Protein AF-A0A1R1LZ04-F1 (afdb_monomer_lite)

Foldseek 3Di:
DVVVVVVVVVVVVVVVVVVVVVVVVVVVVVVPQQPVLVVDVVLVVCCVVPVPVSCVPCVVVSVVVVVVCVVPVPPPDD

Secondary structure (DSSP, 8-state):
-HHHHHHHHHHHHHHHHHHHHHHHHHHHHTS---HHHHH-HHHHHHHHH-HHHHHHHHHHHHHHHHHHHHH-TTSS--

Radius of gyration: 20.96 Å; chains: 1; bounding box: 39×22×60 Å

pLDDT: mean 74.29, std 11.04, range [36.59, 90.62]

Sequence (78 aa):
MDAEYSEWVIIGLGLMSLITVLYQYLRSRKRKIPLSAQNDVKAKRLWQCDPQAYQRKFGDIDRQLQANLEKNPKDEGT

Structure (mmCIF, N/CA/C/O backbone):
data_AF-A0A1R1LZ04-F1
#
_entry.id   AF-A0A1R1LZ04-F1
#
loop_
_atom_site.group_PDB
_atom_site.id
_atom_site.type_symbol
_atom_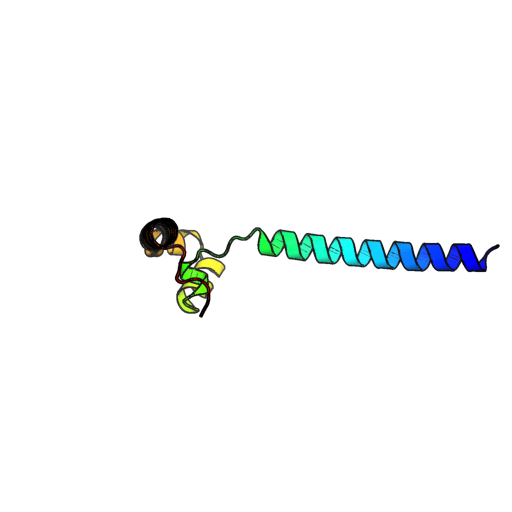site.label_atom_id
_atom_site.label_alt_id
_atom_site.label_comp_id
_atom_site.label_asym_id
_atom_site.label_entity_id
_atom_site.label_seq_id
_atom_site.pdbx_PDB_ins_code
_atom_site.Cartn_x
_atom_site.Cartn_y
_atom_site.Cartn_z
_atom_site.occupancy
_atom_site.B_iso_or_equiv
_atom_site.auth_seq_id
_atom_site.auth_comp_id
_atom_site.auth_asym_id
_atom_site.auth_atom_id
_atom_site.pdbx_PDB_model_num
ATOM 1 N N . MET A 1 1 ? 24.273 8.992 -38.394 1.00 54.53 1 MET A N 1
ATOM 2 C CA . MET A 1 1 ? 23.294 9.740 -37.576 1.00 54.53 1 MET A CA 1
ATOM 3 C C . MET A 1 1 ? 22.148 8.854 -37.084 1.00 54.53 1 MET A C 1
ATOM 5 O O . MET A 1 1 ? 21.552 9.188 -36.073 1.00 54.53 1 MET A O 1
ATOM 9 N N . ASP A 1 2 ? 21.873 7.706 -37.717 1.00 62.09 2 ASP A N 1
ATOM 10 C CA . ASP A 1 2 ? 20.747 6.833 -37.328 1.00 62.09 2 ASP A CA 1
ATOM 11 C C . ASP A 1 2 ? 20.987 6.017 -36.042 1.00 62.09 2 ASP A C 1
ATOM 13 O O . ASP A 1 2 ? 20.050 5.750 -35.291 1.00 62.09 2 ASP A O 1
ATOM 17 N N . ALA A 1 3 ? 22.246 5.665 -35.749 1.00 67.00 3 ALA A N 1
ATOM 18 C CA . ALA A 1 3 ? 22.606 4.892 -34.556 1.00 67.00 3 ALA A CA 1
ATOM 19 C C . ALA A 1 3 ? 22.373 5.677 -33.251 1.00 67.00 3 ALA A C 1
ATOM 21 O O . ALA A 1 3 ? 21.706 5.168 -32.353 1.00 67.00 3 ALA A O 1
ATOM 22 N N . GLU A 1 4 ? 22.823 6.935 -33.175 1.00 72.25 4 GLU A N 1
ATOM 23 C CA . GLU A 1 4 ? 22.569 7.806 -32.014 1.00 72.25 4 GLU A CA 1
ATOM 24 C C . GLU A 1 4 ? 21.070 7.997 -31.776 1.00 72.25 4 GLU A C 1
ATOM 26 O O . GLU A 1 4 ? 20.600 7.907 -30.646 1.00 72.25 4 GLU A O 1
ATOM 31 N N . TYR A 1 5 ? 20.289 8.206 -32.840 1.00 80.44 5 TYR A N 1
ATOM 32 C CA . TYR A 1 5 ? 18.844 8.398 -32.712 1.00 80.44 5 TYR A CA 1
ATOM 33 C C . TYR A 1 5 ? 18.150 7.157 -32.139 1.00 80.44 5 TYR A C 1
ATOM 35 O O . TYR A 1 5 ? 17.266 7.272 -31.289 1.00 80.44 5 TYR A O 1
ATOM 43 N N . SER A 1 6 ? 18.576 5.965 -32.565 1.00 78.38 6 SER A N 1
ATOM 44 C CA . SER A 1 6 ? 18.040 4.705 -32.046 1.00 78.38 6 SER A CA 1
ATOM 45 C C . SER A 1 6 ? 18.344 4.503 -30.556 1.00 78.38 6 SER A C 1
ATOM 47 O O . SER A 1 6 ? 17.479 4.045 -29.810 1.00 78.38 6 SER A O 1
ATOM 49 N N . GLU A 1 7 ? 19.523 4.928 -30.096 1.00 82.81 7 GLU A N 1
ATOM 50 C CA . GLU A 1 7 ? 19.938 4.840 -28.695 1.00 82.81 7 GLU A CA 1
ATOM 51 C C . GLU A 1 7 ? 19.090 5.755 -27.799 1.00 82.81 7 GLU A C 1
ATOM 53 O O . GLU A 1 7 ? 18.545 5.313 -26.784 1.00 82.81 7 GLU A O 1
ATOM 58 N N . TRP A 1 8 ? 18.861 6.999 -28.228 1.00 88.00 8 TRP A N 1
ATOM 59 C CA . TRP A 1 8 ? 17.985 7.936 -27.518 1.00 88.00 8 TRP A CA 1
ATOM 60 C C . TRP A 1 8 ? 16.530 7.461 -27.454 1.00 88.00 8 TRP A C 1
ATOM 62 O O . TRP A 1 8 ? 15.872 7.635 -26.425 1.00 88.00 8 TRP A O 1
ATOM 72 N N . VAL A 1 9 ? 16.025 6.820 -28.512 1.00 88.06 9 VAL A N 1
ATOM 73 C CA . VAL A 1 9 ? 14.673 6.236 -28.522 1.00 88.06 9 VAL A CA 1
ATOM 74 C C . VAL A 1 9 ? 14.566 5.084 -27.522 1.00 88.06 9 VAL A C 1
ATOM 76 O O . VAL A 1 9 ? 13.595 5.030 -26.765 1.00 88.06 9 VAL A O 1
ATOM 79 N N . ILE A 1 10 ? 15.565 4.199 -27.458 1.00 87.69 10 ILE A N 1
ATOM 80 C CA . ILE A 1 10 ? 15.593 3.086 -26.497 1.00 87.69 10 ILE A CA 1
ATOM 81 C C . ILE A 1 10 ? 15.629 3.612 -25.056 1.00 87.69 10 ILE A C 1
ATOM 83 O O . ILE A 1 10 ? 14.854 3.153 -24.211 1.00 87.69 10 ILE A O 1
ATOM 87 N N . ILE A 1 11 ? 16.465 4.616 -24.779 1.00 89.62 11 ILE A N 1
ATOM 88 C CA . ILE A 1 11 ? 16.559 5.251 -23.457 1.00 89.62 11 ILE A CA 1
ATOM 89 C C . ILE A 1 11 ? 15.231 5.922 -23.076 1.00 89.62 11 ILE A C 1
ATOM 91 O O . ILE A 1 11 ? 14.746 5.746 -21.956 1.00 89.62 11 ILE A O 1
ATOM 95 N N . GLY A 1 12 ? 14.602 6.644 -24.008 1.00 90.62 12 GLY A N 1
ATOM 96 C CA . GLY A 1 12 ? 13.306 7.287 -23.785 1.00 90.62 12 GLY A CA 1
ATOM 97 C C . GLY A 1 12 ? 12.189 6.288 -23.468 1.00 90.62 12 GLY A C 1
ATOM 98 O O . GLY A 1 12 ? 11.382 6.515 -22.563 1.00 90.62 12 GLY A O 1
ATOM 99 N N . LEU A 1 13 ? 12.173 5.145 -24.157 1.00 87.81 13 LEU A N 1
ATOM 100 C CA . LEU A 1 13 ? 11.192 4.081 -23.937 1.00 87.81 13 LEU A CA 1
ATOM 101 C C . LEU A 1 13 ? 11.411 3.389 -22.579 1.00 87.81 13 LEU A C 1
ATOM 103 O O . LEU A 1 13 ? 10.450 3.135 -21.847 1.00 87.81 13 LEU A O 1
ATOM 107 N N . GLY A 1 14 ? 12.673 3.176 -22.191 1.00 88.38 14 GLY A N 1
ATOM 108 C CA . GLY A 1 14 ? 13.043 2.685 -20.862 1.00 88.38 14 GLY A CA 1
ATOM 109 C C . GLY A 1 14 ? 12.597 3.623 -19.736 1.00 88.38 14 GLY A C 1
ATOM 110 O O . GLY A 1 14 ? 11.984 3.178 -18.762 1.00 88.38 14 GLY A O 1
ATOM 111 N N . LEU A 1 15 ? 12.824 4.931 -19.894 1.00 90.62 15 LEU A N 1
ATOM 112 C CA . LEU A 1 15 ? 12.374 5.951 -18.940 1.00 90.62 15 LEU A CA 1
ATOM 113 C C . LEU A 1 15 ? 10.848 5.992 -18.816 1.00 90.62 15 LEU A C 1
ATOM 115 O O . LEU A 1 15 ? 10.330 6.039 -17.702 1.00 90.62 15 LEU A O 1
ATOM 119 N N . MET A 1 16 ? 10.113 5.920 -19.928 1.00 89.06 16 MET A N 1
ATOM 120 C CA . MET A 1 16 ? 8.647 5.883 -19.896 1.00 89.06 16 MET A CA 1
ATOM 121 C C . MET A 1 16 ? 8.112 4.643 -19.174 1.00 89.06 16 MET A C 1
ATOM 123 O O . MET A 1 16 ? 7.208 4.756 -18.342 1.00 89.06 16 MET A O 1
ATOM 127 N N . SER A 1 17 ? 8.705 3.471 -19.417 1.00 88.81 17 SER A N 1
ATOM 128 C CA . SER A 1 17 ? 8.374 2.248 -18.676 1.00 88.81 17 SER A CA 1
ATOM 129 C C . SER A 1 17 ? 8.599 2.438 -17.170 1.00 88.81 17 SER A C 1
ATOM 131 O O . SER A 1 17 ? 7.687 2.214 -16.369 1.00 88.81 17 SER A O 1
ATOM 133 N N . LEU A 1 18 ? 9.755 2.982 -16.777 1.00 89.94 18 LEU A N 1
ATOM 134 C CA . LEU A 1 18 ? 10.064 3.275 -15.377 1.00 89.94 18 LEU A CA 1
ATOM 135 C C . LEU A 1 18 ? 9.039 4.231 -14.747 1.00 89.94 18 LEU A C 1
ATOM 137 O O . LEU A 1 18 ? 8.565 3.980 -13.640 1.00 89.94 18 LEU A O 1
ATOM 141 N N . ILE A 1 19 ? 8.653 5.297 -15.454 1.00 88.19 19 ILE A N 1
ATOM 142 C CA . ILE A 1 19 ? 7.664 6.276 -14.982 1.00 88.19 19 ILE A CA 1
ATOM 143 C C . ILE A 1 19 ? 6.304 5.610 -14.752 1.00 88.19 19 ILE A C 1
ATOM 145 O O . ILE A 1 19 ? 5.668 5.868 -13.729 1.00 88.19 19 ILE A O 1
ATOM 149 N N . THR A 1 20 ? 5.855 4.727 -15.649 1.00 86.50 20 THR A N 1
ATOM 150 C CA . THR A 1 20 ? 4.569 4.028 -15.472 1.00 86.50 20 THR A CA 1
ATOM 151 C C . THR A 1 20 ? 4.568 3.103 -14.254 1.00 86.50 20 THR A C 1
ATOM 153 O O . THR A 1 20 ? 3.600 3.098 -13.487 1.00 86.50 20 THR A O 1
ATOM 156 N N . VAL A 1 21 ? 5.663 2.373 -14.022 1.00 84.69 21 VAL A N 1
ATOM 157 C CA . VAL A 1 21 ? 5.832 1.514 -12.841 1.00 84.69 21 VAL A CA 1
ATOM 158 C C . VAL A 1 21 ? 5.913 2.358 -11.569 1.00 84.69 21 VAL A C 1
ATOM 160 O O . VAL A 1 21 ? 5.227 2.069 -10.586 1.00 84.69 21 VAL A O 1
ATOM 163 N N . LEU A 1 22 ? 6.683 3.446 -11.596 1.00 86.44 22 LEU A N 1
ATOM 164 C CA . LEU A 1 22 ? 6.830 4.368 -10.473 1.00 86.44 22 LEU A CA 1
ATOM 165 C C . LEU A 1 22 ? 5.495 5.030 -10.111 1.00 86.44 22 LEU A C 1
ATOM 167 O O . LEU A 1 22 ? 5.162 5.149 -8.931 1.00 86.44 22 LEU A O 1
ATOM 171 N N . TYR A 1 23 ? 4.691 5.405 -11.108 1.00 84.38 23 TYR A N 1
ATOM 172 C CA . TYR A 1 23 ? 3.356 5.958 -10.900 1.00 84.38 23 TYR A CA 1
ATOM 173 C C . TYR A 1 23 ? 2.404 4.938 -10.264 1.00 84.38 23 TYR A C 1
ATOM 175 O O . TYR A 1 23 ? 1.704 5.268 -9.303 1.00 84.38 23 TYR A O 1
ATOM 183 N N . GLN A 1 24 ? 2.392 3.689 -10.742 1.00 78.69 24 GLN A N 1
ATOM 184 C CA . GLN A 1 24 ? 1.592 2.619 -10.137 1.00 78.69 24 GLN A CA 1
ATOM 185 C C . GLN A 1 24 ? 2.027 2.323 -8.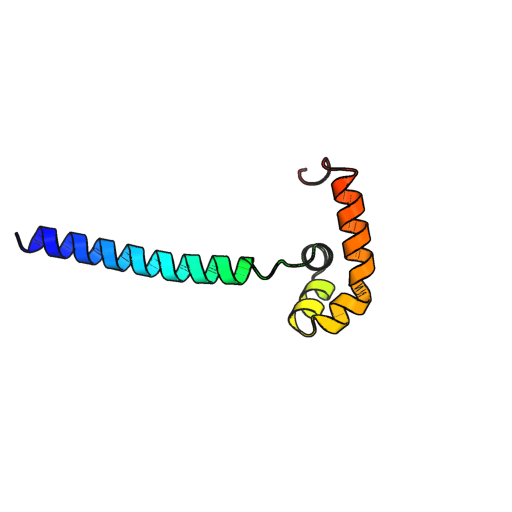698 1.00 78.69 24 GLN A C 1
ATOM 187 O O . GLN A 1 24 ? 1.180 2.194 -7.812 1.00 78.69 24 GLN A O 1
ATOM 192 N N . TYR A 1 25 ? 3.334 2.293 -8.439 1.00 76.81 25 TYR A N 1
ATOM 193 C CA . TYR A 1 25 ? 3.884 2.111 -7.100 1.00 76.81 25 TYR A CA 1
ATOM 194 C C . TYR A 1 25 ? 3.480 3.254 -6.161 1.00 76.81 25 TYR A C 1
ATOM 196 O O . TYR A 1 25 ? 2.962 3.010 -5.072 1.00 76.81 25 TYR A O 1
ATOM 204 N N . LEU A 1 26 ? 3.619 4.508 -6.603 1.00 73.88 26 LEU A N 1
ATOM 205 C CA . LEU A 1 26 ? 3.172 5.682 -5.851 1.00 73.88 26 LEU A CA 1
ATOM 206 C C . LEU A 1 26 ? 1.659 5.657 -5.605 1.00 73.88 26 LEU A C 1
ATOM 208 O O . LEU A 1 26 ? 1.212 5.990 -4.507 1.00 73.88 26 LEU A O 1
ATOM 212 N N . ARG A 1 27 ? 0.856 5.229 -6.585 1.00 72.19 27 ARG A N 1
ATOM 213 C CA . ARG A 1 27 ? -0.598 5.093 -6.429 1.00 72.19 27 ARG A CA 1
ATOM 214 C C . ARG A 1 27 ? -0.978 3.999 -5.430 1.00 72.19 27 ARG A C 1
ATOM 216 O O . ARG A 1 27 ? -1.872 4.225 -4.616 1.00 72.19 27 ARG A O 1
ATOM 223 N N . SER A 1 28 ? -0.285 2.864 -5.432 1.00 65.56 28 SER A N 1
ATOM 224 C CA . SER A 1 28 ? -0.456 1.820 -4.413 1.00 65.56 28 SER A CA 1
ATOM 225 C C . SER A 1 28 ? -0.010 2.296 -3.032 1.00 65.56 28 SER A C 1
ATOM 227 O O . SER A 1 28 ? -0.706 2.050 -2.052 1.00 65.56 28 SER A O 1
ATOM 229 N N . ARG A 1 29 ? 1.079 3.069 -2.947 1.00 59.78 29 ARG A N 1
ATOM 230 C CA . ARG A 1 29 ? 1.582 3.646 -1.691 1.00 59.78 29 ARG A CA 1
ATOM 231 C C . ARG A 1 29 ? 0.658 4.725 -1.115 1.00 59.78 29 ARG A C 1
ATOM 233 O O . ARG A 1 29 ? 0.582 4.879 0.099 1.00 59.78 29 ARG A O 1
ATOM 240 N N . LYS A 1 30 ? -0.091 5.442 -1.965 1.00 55.78 30 LYS A N 1
ATOM 241 C CA . LYS A 1 30 ? -1.141 6.386 -1.536 1.00 55.78 30 LYS A CA 1
ATOM 242 C C . LYS A 1 30 ? -2.344 5.705 -0.883 1.00 55.78 30 LYS A C 1
ATOM 244 O O . LYS A 1 30 ? -3.109 6.394 -0.209 1.00 55.78 30 LYS A O 1
ATOM 249 N N . ARG A 1 31 ? -2.503 4.379 -0.998 1.00 59.06 31 ARG A N 1
ATOM 250 C CA . ARG A 1 31 ? -3.360 3.631 -0.070 1.00 59.06 31 ARG A CA 1
ATOM 251 C C . ARG A 1 31 ? -2.614 3.546 1.263 1.00 59.06 31 ARG A C 1
ATOM 253 O O . ARG A 1 31 ? -1.997 2.530 1.559 1.00 59.06 31 ARG A O 1
ATOM 260 N N . LYS A 1 32 ? -2.608 4.657 2.013 1.00 59.03 32 LYS A N 1
ATOM 261 C CA . LYS A 1 32 ? -2.049 4.743 3.368 1.00 59.03 32 LYS A CA 1
ATOM 262 C C . LYS A 1 32 ? -2.581 3.557 4.164 1.00 59.03 32 LYS A C 1
ATOM 264 O O . LYS A 1 32 ? -3.771 3.507 4.463 1.00 59.03 32 LYS A O 1
ATOM 269 N N . ILE A 1 33 ? -1.707 2.597 4.443 1.00 61.19 33 ILE A N 1
ATOM 270 C CA . ILE A 1 33 ? -2.039 1.477 5.310 1.00 61.19 33 ILE A CA 1
ATOM 271 C C . ILE A 1 33 ? -2.112 2.073 6.722 1.00 61.19 33 ILE A C 1
ATOM 273 O O . ILE A 1 33 ? -1.115 2.651 7.167 1.00 61.19 33 ILE A O 1
ATOM 277 N N . PRO A 1 34 ? -3.270 2.012 7.399 1.00 62.06 34 PRO A N 1
ATOM 278 C CA . PRO A 1 34 ? -3.400 2.519 8.763 1.00 62.06 34 PRO A CA 1
ATOM 279 C C . PRO A 1 34 ? -2.385 1.818 9.673 1.00 62.06 34 PRO A C 1
ATOM 281 O O . PRO A 1 34 ? -2.064 0.650 9.440 1.00 62.06 34 PRO A O 1
ATOM 284 N N . LEU A 1 35 ? -1.828 2.520 10.665 1.00 62.00 35 LEU A N 1
ATOM 285 C CA . LEU A 1 35 ? -0.720 1.995 11.477 1.00 62.00 35 LEU A CA 1
ATOM 286 C C . LEU A 1 35 ? -1.087 0.661 12.139 1.00 62.00 35 LEU A C 1
ATOM 288 O O . LEU A 1 35 ? -0.286 -0.274 12.156 1.00 62.00 35 LEU A O 1
ATOM 292 N N . SER A 1 36 ? -2.338 0.517 12.573 1.00 60.94 36 SER A N 1
ATOM 293 C CA . SER A 1 36 ? -2.818 -0.729 13.176 1.00 60.94 36 SER A CA 1
ATOM 294 C C . SER A 1 36 ? -2.849 -1.900 12.171 1.00 60.94 36 SER A C 1
ATOM 296 O O . SER A 1 36 ? -2.728 -3.057 12.559 1.00 60.94 36 SER A O 1
ATOM 298 N N . ALA A 1 37 ? -2.965 -1.627 10.864 1.00 59.66 37 ALA A N 1
ATOM 299 C CA . ALA A 1 37 ? -2.861 -2.619 9.784 1.00 59.66 37 ALA A CA 1
ATOM 300 C C . ALA A 1 37 ? -1.417 -2.873 9.312 1.00 59.66 37 ALA A C 1
ATOM 302 O O . ALA A 1 37 ? -1.185 -3.793 8.528 1.00 59.66 37 ALA A O 1
ATOM 303 N N . GLN A 1 38 ? -0.448 -2.071 9.755 1.00 64.94 38 GLN A N 1
ATOM 304 C CA . GLN A 1 38 ? 0.971 -2.358 9.540 1.00 64.94 38 GLN A CA 1
ATOM 305 C C . GLN A 1 38 ? 1.486 -3.354 10.586 1.00 64.94 38 GLN A C 1
ATOM 307 O O . GLN A 1 38 ? 2.273 -4.230 10.238 1.00 64.94 38 GLN A O 1
ATOM 312 N N . ASN A 1 39 ? 0.976 -3.268 11.821 1.00 67.75 39 ASN A N 1
ATOM 313 C CA . ASN A 1 39 ? 1.445 -4.079 12.948 1.00 67.75 39 ASN A CA 1
ATOM 314 C C . ASN A 1 39 ? 0.759 -5.458 13.078 1.00 67.75 39 ASN A C 1
ATOM 316 O O . ASN A 1 39 ? 1.344 -6.378 13.640 1.00 67.75 39 ASN A O 1
ATOM 320 N N . ASP A 1 40 ? -0.461 -5.634 12.549 1.00 74.50 40 ASP A N 1
ATOM 321 C CA . ASP A 1 40 ? -1.199 -6.909 12.610 1.00 74.50 40 ASP A CA 1
ATOM 322 C C . ASP A 1 40 ? -1.697 -7.361 11.222 1.00 74.50 40 ASP A C 1
ATOM 324 O O . ASP A 1 40 ? -2.411 -6.649 10.507 1.00 74.50 40 ASP A O 1
ATOM 328 N N . VAL A 1 41 ? -1.364 -8.603 10.850 1.00 73.56 41 VAL A N 1
ATOM 329 C CA . VAL A 1 41 ? -1.783 -9.260 9.601 1.00 73.56 41 VAL A CA 1
ATOM 330 C C . VAL A 1 41 ? -3.308 -9.404 9.514 1.00 73.56 41 VAL A C 1
ATOM 332 O O . VAL A 1 41 ? -3.874 -9.287 8.423 1.00 73.56 41 VAL A O 1
ATOM 335 N N . LYS A 1 42 ? -4.008 -9.626 10.635 1.00 78.81 42 LYS A N 1
ATOM 336 C CA . LYS A 1 42 ? -5.479 -9.730 10.670 1.00 78.81 42 LYS A CA 1
ATOM 337 C C . LYS A 1 42 ? -6.131 -8.381 10.401 1.00 78.81 42 LYS A C 1
ATOM 339 O O . LYS A 1 42 ? -7.059 -8.299 9.596 1.00 78.81 42 LYS A O 1
ATOM 344 N N . ALA A 1 43 ? -5.608 -7.333 11.029 1.00 71.06 43 ALA A N 1
ATOM 345 C CA . ALA A 1 43 ?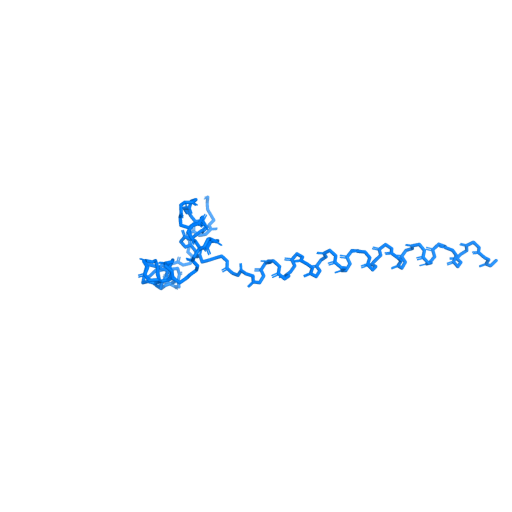 -6.029 -5.954 10.821 1.00 71.06 43 ALA A CA 1
ATOM 346 C C . ALA A 1 43 ? -5.783 -5.524 9.360 1.00 71.06 43 ALA A C 1
ATOM 348 O O . ALA A 1 43 ? -6.670 -4.954 8.723 1.00 71.06 43 ALA A O 1
ATOM 349 N N . LYS A 1 44 ? -4.637 -5.914 8.783 1.00 74.12 44 LYS A N 1
ATOM 350 C CA . LYS A 1 44 ? -4.310 -5.723 7.361 1.00 74.12 44 LYS A CA 1
ATOM 351 C C . LYS A 1 44 ? -5.296 -6.405 6.423 1.00 74.12 44 LYS A C 1
ATOM 353 O O . LYS A 1 44 ? -5.790 -5.780 5.487 1.00 74.12 44 LYS A O 1
ATOM 358 N N . ARG A 1 45 ? -5.597 -7.680 6.673 1.00 77.06 45 ARG A N 1
ATOM 359 C CA . ARG A 1 45 ? -6.528 -8.460 5.848 1.00 77.06 45 ARG A CA 1
ATOM 360 C C . ARG A 1 45 ? -7.941 -7.890 5.922 1.00 77.06 45 ARG A C 1
ATOM 362 O O . ARG A 1 45 ? -8.606 -7.781 4.899 1.00 77.06 45 ARG A O 1
ATOM 369 N N . LEU A 1 46 ? -8.372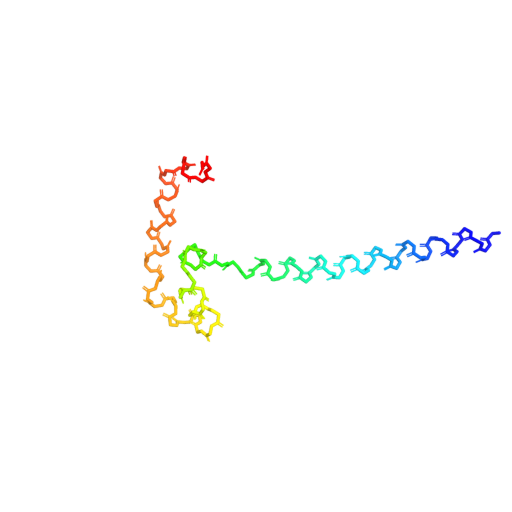 -7.477 7.115 1.00 78.50 46 LEU A N 1
ATOM 370 C CA . LEU A 1 46 ? -9.670 -6.842 7.311 1.00 78.50 46 LEU A CA 1
ATOM 371 C C . LEU A 1 46 ? -9.757 -5.506 6.568 1.00 78.50 46 LEU A C 1
ATOM 373 O O . LEU A 1 46 ? -10.738 -5.284 5.880 1.00 78.50 46 LEU A O 1
ATOM 377 N N . TRP A 1 47 ? -8.725 -4.662 6.628 1.00 74.94 47 TRP A N 1
ATOM 378 C CA . TRP A 1 47 ? -8.687 -3.400 5.881 1.00 74.94 47 TRP A CA 1
ATOM 379 C C . TRP A 1 47 ? -8.723 -3.601 4.358 1.00 74.94 47 TRP A C 1
ATOM 381 O O . TRP A 1 47 ? -9.347 -2.820 3.643 1.00 74.94 47 TRP A O 1
ATOM 391 N N . GLN A 1 48 ? -8.074 -4.658 3.860 1.00 73.50 48 GLN A N 1
ATOM 392 C CA . GLN A 1 48 ? -8.081 -5.004 2.437 1.00 73.50 48 GLN A CA 1
ATOM 393 C C . GLN A 1 48 ? -9.435 -5.542 1.956 1.00 73.50 48 GLN A C 1
ATOM 395 O O . GLN A 1 48 ? -9.829 -5.236 0.832 1.00 73.50 48 GLN A O 1
ATOM 400 N N . CYS A 1 49 ? -10.130 -6.338 2.776 1.00 80.00 49 CYS A N 1
ATOM 401 C CA . CYS A 1 49 ? -11.427 -6.923 2.423 1.00 80.00 49 CYS A CA 1
ATOM 402 C C . CYS A 1 49 ? -12.605 -5.972 2.684 1.00 80.00 49 CYS A C 1
ATOM 404 O O . CYS A 1 49 ? -13.508 -5.885 1.859 1.00 80.00 49 CYS A O 1
ATOM 406 N N . ASP A 1 50 ? -12.604 -5.281 3.825 1.00 81.25 50 ASP A N 1
ATOM 407 C CA . ASP A 1 50 ? -13.663 -4.368 4.255 1.00 81.25 50 ASP A CA 1
ATOM 408 C C . ASP A 1 50 ? -13.082 -3.166 5.035 1.00 81.25 50 ASP A C 1
ATOM 410 O O . ASP A 1 50 ? -12.927 -3.201 6.267 1.00 81.25 50 ASP A O 1
ATOM 414 N N . PRO A 1 51 ? -12.780 -2.060 4.333 1.00 74.62 51 PRO A N 1
ATOM 415 C CA . PRO A 1 51 ? -12.250 -0.861 4.967 1.00 74.62 51 PRO A CA 1
ATOM 416 C C . PRO A 1 51 ? -13.252 -0.191 5.925 1.00 74.62 51 PRO A C 1
ATOM 418 O O . PRO A 1 51 ? -12.822 0.462 6.877 1.00 74.62 51 PRO A O 1
ATOM 421 N N . GLN A 1 52 ? -14.568 -0.367 5.742 1.00 79.56 52 GLN A N 1
ATOM 422 C CA . GLN A 1 52 ? -15.568 0.204 6.654 1.00 79.56 52 GLN A CA 1
ATOM 423 C C . GLN A 1 52 ? -15.624 -0.559 7.979 1.00 79.56 52 GLN A C 1
ATOM 425 O O . GLN A 1 52 ? -15.644 0.063 9.046 1.00 79.56 52 GLN A O 1
ATOM 430 N N . ALA A 1 53 ? -15.623 -1.894 7.941 1.00 79.44 53 ALA A N 1
ATOM 431 C CA . ALA A 1 53 ? -15.577 -2.707 9.157 1.00 79.44 53 ALA A CA 1
ATOM 432 C C . ALA A 1 53 ? -14.269 -2.497 9.927 1.00 79.44 53 ALA A C 1
ATOM 434 O O . ALA A 1 53 ? -14.281 -2.433 11.161 1.00 79.44 53 ALA A O 1
ATOM 435 N N . TYR A 1 54 ? -13.157 -2.330 9.206 1.00 78.19 54 TYR A N 1
ATOM 436 C CA . TYR A 1 54 ? -11.885 -1.947 9.802 1.00 78.19 54 TYR A CA 1
ATOM 437 C C . TYR A 1 54 ? -11.992 -0.615 10.553 1.00 78.19 54 TYR A C 1
ATOM 439 O O . TYR A 1 54 ? -11.638 -0.549 11.728 1.00 78.19 54 TYR A O 1
ATOM 447 N N . GLN A 1 55 ? -12.538 0.428 9.921 1.00 78.56 55 GLN A N 1
ATOM 448 C CA . GLN A 1 55 ? -12.627 1.753 10.537 1.00 78.56 55 GLN A CA 1
ATOM 449 C C . GLN A 1 55 ? -13.538 1.781 11.773 1.00 78.56 55 GLN A C 1
ATOM 451 O O . GLN A 1 55 ? -13.242 2.497 12.724 1.00 78.56 55 GLN A O 1
ATOM 456 N N . ARG A 1 56 ? -14.594 0.957 11.817 1.00 81.44 56 ARG A N 1
ATOM 457 C CA . ARG A 1 56 ? -15.457 0.818 13.006 1.00 81.44 56 ARG A CA 1
ATOM 458 C C . ARG A 1 56 ? -14.757 0.155 14.191 1.00 81.44 56 ARG A C 1
ATOM 460 O O . ARG A 1 56 ? -15.015 0.534 15.324 1.00 81.44 56 ARG A O 1
ATOM 467 N N . LYS A 1 57 ? -13.920 -0.858 13.942 1.00 77.19 57 LYS A N 1
ATOM 468 C CA . LYS A 1 57 ? -13.250 -1.617 15.014 1.00 77.19 57 LYS A CA 1
ATOM 469 C C . LYS A 1 57 ? -11.928 -1.003 15.455 1.00 77.19 57 LYS A C 1
ATOM 471 O O . LYS A 1 57 ? -11.610 -1.033 16.635 1.00 77.19 57 LYS A O 1
ATOM 476 N N . PHE A 1 58 ? -11.157 -0.488 14.505 1.00 74.56 58 PHE A N 1
ATOM 477 C CA . PHE A 1 58 ? -9.782 -0.046 14.726 1.00 74.56 58 PHE A CA 1
ATOM 478 C C . PHE A 1 58 ? -9.598 1.463 14.558 1.00 74.56 58 PHE A C 1
ATOM 480 O O . PHE A 1 58 ? -8.519 1.957 14.854 1.00 74.56 58 PHE A O 1
ATOM 487 N N . GLY A 1 59 ? -10.617 2.223 14.141 1.00 76.19 59 GLY A N 1
ATOM 488 C CA . GLY A 1 59 ? -10.490 3.672 13.927 1.00 76.19 59 GLY A CA 1
ATOM 489 C C . GLY A 1 59 ? -10.191 4.476 15.197 1.00 76.19 59 GLY A C 1
ATOM 490 O O . GLY A 1 59 ? -9.500 5.491 15.130 1.00 76.19 59 GLY A O 1
ATOM 491 N N . ASP A 1 60 ? -10.667 4.023 16.357 1.00 79.25 60 ASP A N 1
ATOM 492 C CA . ASP A 1 60 ? -10.361 4.668 17.642 1.00 79.25 60 ASP A CA 1
ATOM 493 C C . ASP A 1 60 ? -8.966 4.290 18.148 1.00 79.25 60 ASP A C 1
ATOM 495 O O . ASP A 1 60 ? -8.249 5.138 18.679 1.00 79.25 60 ASP A O 1
ATOM 499 N N . ILE A 1 61 ? -8.545 3.047 17.896 1.00 79.62 61 ILE A N 1
ATOM 500 C CA . ILE A 1 61 ? -7.197 2.556 18.204 1.00 79.62 61 ILE A CA 1
ATOM 501 C C . ILE A 1 61 ? -6.166 3.294 17.345 1.00 79.62 61 ILE A C 1
ATOM 503 O O . ILE A 1 61 ? -5.173 3.777 17.876 1.00 79.62 61 ILE A O 1
ATOM 507 N N . ASP A 1 62 ? -6.423 3.461 16.044 1.00 78.00 62 ASP A N 1
ATOM 508 C CA . ASP A 1 62 ? -5.514 4.160 15.128 1.00 78.00 62 ASP A CA 1
ATOM 509 C C . ASP A 1 62 ? -5.375 5.646 15.500 1.00 78.00 62 ASP A C 1
ATOM 511 O O . ASP A 1 62 ? -4.275 6.193 15.442 1.00 78.00 62 ASP A O 1
ATOM 515 N N . ARG A 1 63 ? -6.459 6.288 15.970 1.00 78.25 63 ARG A N 1
ATOM 516 C CA . ARG A 1 63 ? -6.421 7.662 16.506 1.00 78.25 63 ARG A CA 1
ATOM 517 C C . ARG A 1 63 ? -5.607 7.770 17.795 1.00 78.25 63 ARG A C 1
ATOM 519 O O . ARG A 1 63 ? -4.819 8.701 17.930 1.00 78.25 63 ARG A O 1
ATOM 526 N N . GLN A 1 64 ? -5.769 6.833 18.728 1.00 79.62 64 GLN A N 1
ATOM 527 C CA . GLN A 1 64 ? -4.962 6.807 19.952 1.00 79.62 64 GLN A CA 1
ATOM 528 C C . GLN A 1 64 ? -3.487 6.528 19.655 1.00 79.62 64 GLN A C 1
ATOM 530 O O . GLN A 1 64 ? -2.611 7.138 20.263 1.00 79.62 64 GLN A O 1
ATOM 535 N N . LEU A 1 65 ? -3.201 5.633 18.711 1.00 76.81 65 LEU A N 1
ATOM 536 C CA . LEU A 1 65 ? -1.839 5.293 18.319 1.00 76.81 65 LEU A CA 1
ATOM 537 C C . LEU A 1 65 ? -1.141 6.492 17.665 1.00 76.81 65 LEU A C 1
ATOM 539 O O . LEU A 1 65 ? -0.029 6.825 18.060 1.00 76.81 65 LEU A O 1
ATOM 543 N N . GLN A 1 66 ? -1.822 7.200 16.756 1.00 76.38 66 GLN A N 1
ATOM 544 C CA . GLN A 1 66 ? -1.320 8.450 16.170 1.00 76.38 66 GLN A CA 1
ATOM 545 C C . GLN A 1 66 ? -1.032 9.509 17.242 1.00 76.38 66 GLN A C 1
ATOM 547 O O . GLN A 1 66 ? 0.056 10.076 17.256 1.00 76.38 66 GLN A O 1
ATOM 552 N N . ALA A 1 67 ? -1.949 9.710 18.194 1.00 80.31 67 ALA A N 1
ATOM 553 C CA . ALA A 1 67 ? -1.743 10.653 19.294 1.00 80.31 67 ALA A CA 1
ATOM 554 C C . ALA A 1 67 ? -0.559 10.266 20.205 1.00 80.31 67 ALA A C 1
ATOM 556 O O . ALA A 1 67 ? 0.144 11.134 20.720 1.00 80.31 67 ALA A O 1
ATOM 557 N N . ASN A 1 68 ? -0.313 8.966 20.405 1.00 77.94 68 AS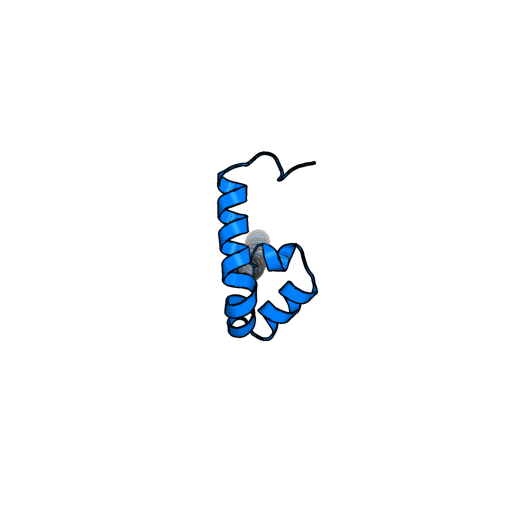N A N 1
ATOM 558 C CA . AS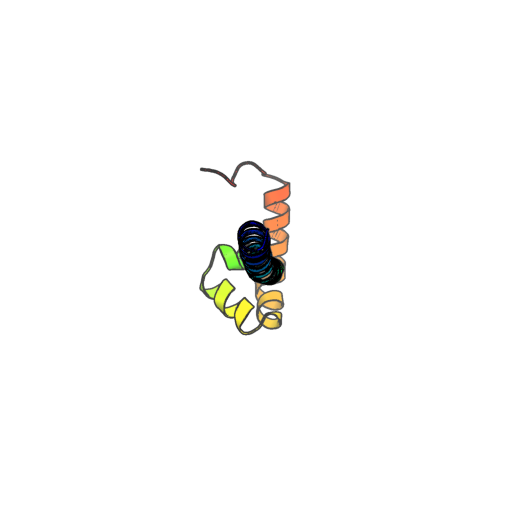N A 1 68 ? 0.841 8.485 21.166 1.00 77.94 68 ASN A CA 1
ATOM 559 C C . ASN A 1 68 ? 2.163 8.671 20.405 1.00 77.94 68 ASN A C 1
ATOM 561 O O . ASN A 1 68 ? 3.150 9.056 21.027 1.00 77.94 68 ASN A O 1
ATOM 565 N N . LEU A 1 69 ? 2.182 8.460 19.084 1.00 72.88 69 LEU A N 1
ATOM 566 C CA . LEU A 1 69 ? 3.347 8.732 18.232 1.00 72.88 69 LEU A CA 1
ATOM 567 C C . LEU A 1 69 ? 3.718 10.216 18.219 1.00 72.88 69 LEU A C 1
ATOM 569 O O . LEU A 1 69 ? 4.886 10.559 18.379 1.00 72.88 69 LEU A O 1
ATOM 573 N N . GLU A 1 70 ? 2.727 11.101 18.095 1.00 74.12 70 GLU A N 1
ATOM 574 C CA . GLU A 1 70 ? 2.948 12.551 18.174 1.00 74.12 70 GLU A CA 1
ATOM 575 C C . GLU A 1 70 ? 3.535 12.968 19.532 1.00 74.12 70 GLU A C 1
ATOM 577 O O . GLU A 1 70 ? 4.311 13.920 19.617 1.00 74.12 70 GLU A O 1
ATOM 582 N N . LYS A 1 71 ? 3.203 12.230 20.597 1.00 74.38 71 LYS A N 1
ATOM 583 C CA . LYS A 1 71 ? 3.685 12.484 21.959 1.00 74.38 71 LYS A CA 1
ATOM 584 C C . LYS A 1 71 ? 5.053 11.851 22.256 1.00 74.38 71 LYS A C 1
ATOM 586 O O . LYS A 1 71 ? 5.772 12.368 23.109 1.00 74.38 71 LYS A O 1
ATOM 591 N N . ASN A 1 72 ? 5.420 10.757 21.585 1.00 63.81 72 ASN A N 1
ATOM 592 C CA . ASN A 1 72 ? 6.686 10.036 21.763 1.00 63.81 72 ASN A CA 1
ATOM 593 C C . ASN A 1 72 ? 7.319 9.668 20.404 1.00 63.81 72 ASN A C 1
ATOM 595 O O . ASN A 1 72 ? 7.238 8.523 19.966 1.00 63.81 72 ASN A O 1
ATOM 599 N N . PRO A 1 73 ? 8.032 10.601 19.751 1.00 61.81 73 PRO A N 1
ATOM 600 C CA . PRO A 1 73 ? 8.665 10.353 18.451 1.00 61.81 73 PRO A CA 1
ATOM 601 C C . PRO A 1 73 ? 9.901 9.427 18.506 1.00 61.81 73 PRO A C 1
ATOM 603 O O . PRO A 1 73 ? 10.608 9.299 17.512 1.00 61.81 73 PRO A O 1
ATOM 606 N N . LYS A 1 74 ? 10.221 8.818 19.659 1.00 57.97 74 LYS A N 1
ATOM 607 C CA . LYS A 1 74 ? 11.483 8.087 19.890 1.00 57.97 74 LYS A CA 1
ATOM 608 C C . LYS A 1 74 ? 11.430 6.571 19.642 1.00 57.97 74 LYS A C 1
ATOM 610 O O . LYS A 1 74 ? 12.481 5.949 19.715 1.00 57.97 74 LYS A O 1
ATOM 615 N N . ASP A 1 75 ? 10.271 5.990 19.331 1.00 55.91 75 ASP A N 1
ATOM 616 C CA . ASP A 1 75 ? 10.108 4.526 19.196 1.00 55.91 75 ASP A CA 1
ATOM 617 C C . ASP A 1 75 ? 10.141 3.996 17.743 1.00 55.91 75 ASP A C 1
ATOM 619 O O . ASP A 1 75 ? 9.993 2.799 17.519 1.00 55.91 75 ASP A O 1
ATOM 623 N N . GLU A 1 76 ? 10.363 4.841 16.727 1.00 52.50 76 GLU A N 1
ATOM 624 C CA . GLU A 1 76 ? 10.388 4.398 15.315 1.00 52.50 76 GLU A CA 1
ATOM 625 C C . GLU A 1 76 ? 11.753 3.866 14.816 1.00 52.50 76 GLU A C 1
ATOM 627 O O . GLU A 1 76 ? 11.949 3.701 13.612 1.00 52.50 76 GLU A O 1
ATOM 632 N N . GLY A 1 77 ? 12.711 3.553 15.695 1.00 55.47 77 GLY A N 1
ATOM 633 C CA . GLY A 1 77 ? 14.005 3.035 15.237 1.00 55.47 77 GLY A CA 1
ATOM 634 C C . GLY A 1 77 ? 14.901 2.436 16.312 1.00 55.47 77 GLY A C 1
ATOM 635 O O . GLY A 1 77 ? 15.888 3.062 16.692 1.00 55.47 77 GLY A O 1
ATOM 636 N N . THR A 1 78 ? 14.604 1.202 16.727 1.00 36.59 78 THR A N 1
ATOM 637 C CA . THR A 1 78 ? 15.615 0.252 17.229 1.00 36.59 78 THR A CA 1
ATOM 638 C C . THR A 1 78 ? 15.283 -1.159 16.779 1.00 36.59 78 THR A C 1
ATOM 640 O O . THR A 1 78 ? 14.079 -1.498 16.786 1.00 36.59 78 THR A O 1
#